Protein AF-A0A8X6WMR0-F1 (afdb_monomer_lite)

InterPro domains:
  IPR008197 WAP-type 'four-disulfide core' domain [PF00095] (58-98)
  IPR036645 Elafin-like superfamily [G3DSA:4.10.75.10] (54-100)
  IPR036645 Elafin-like superfamily [SSF57256] (46-99)

Radius of gyration: 22.74 Å; chains: 1; bounding box: 49×35×55 Å

Foldseek 3Di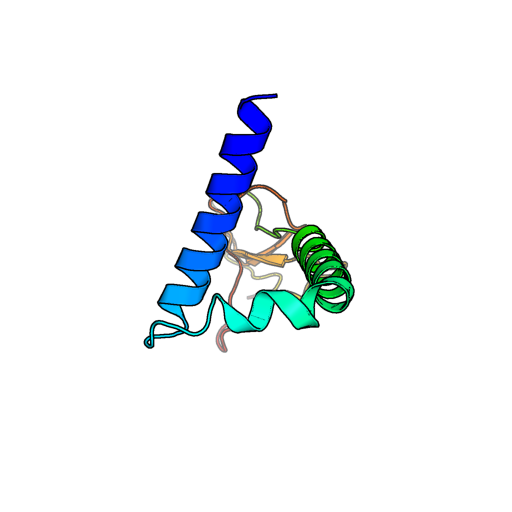:
DVVVVVVVVVVVVVVVVVVCVVDDDDDPPPVCVPVCPVVVVVVVVVVVVVVVPDQDFEDDAEDPDDDPAAAAQDQAQVSPPDSWFFWDYNRHTDTDGGDRDYYPIDTHDHDPPDDGGD

Organism: NCBI:txid2747483

pLDDT: mean 70.64, std 22.27, range [25.11, 95.38]

Structure (mmCIF, N/CA/C/O backbone):
data_AF-A0A8X6WMR0-F1
#
_entry.id   AF-A0A8X6WMR0-F1
#
loop_
_atom_site.group_PDB
_atom_site.id
_atom_site.type_symbol
_atom_site.label_atom_id
_atom_site.label_alt_id
_atom_site.label_comp_id
_atom_site.label_asym_id
_atom_site.label_entity_id
_atom_site.label_seq_id
_atom_site.pdbx_PDB_ins_code
_atom_site.Cartn_x
_atom_site.Cartn_y
_atom_site.Cartn_z
_atom_site.occupancy
_atom_site.B_iso_or_equiv
_atom_site.auth_seq_id
_atom_site.auth_comp_id
_atom_site.auth_asym_id
_atom_site.auth_atom_id
_atom_site.pdbx_PDB_model_num
ATOM 1 N N . MET A 1 1 ? -10.385 23.757 34.538 1.00 39.66 1 MET A N 1
ATOM 2 C CA . MET A 1 1 ? -11.714 23.114 34.710 1.00 39.66 1 MET A CA 1
ATOM 3 C C . MET A 1 1 ? -12.773 23.488 33.663 1.00 39.66 1 MET A C 1
ATOM 5 O O . MET A 1 1 ? -13.715 22.723 33.517 1.00 39.66 1 MET A O 1
ATOM 9 N N . ARG A 1 2 ? -12.656 24.593 32.904 1.00 26.80 2 ARG A N 1
ATOM 10 C CA . ARG A 1 2 ? -13.651 24.958 31.867 1.00 26.80 2 ARG A CA 1
ATOM 11 C C . ARG A 1 2 ? -13.456 24.236 30.522 1.00 26.80 2 ARG A C 1
ATOM 13 O O . ARG A 1 2 ? -14.434 23.897 29.871 1.00 26.80 2 ARG A O 1
ATOM 20 N N . THR A 1 3 ? -12.220 23.900 30.158 1.00 25.11 3 THR A N 1
ATOM 21 C CA . THR A 1 3 ? -11.873 23.204 28.902 1.00 25.11 3 THR A CA 1
ATOM 22 C C . THR A 1 3 ? -12.411 21.768 28.846 1.00 25.11 3 THR A C 1
ATOM 24 O O . THR A 1 3 ? -12.902 21.334 27.811 1.00 25.11 3 THR A O 1
ATOM 27 N N . PHE A 1 4 ? -12.433 21.061 29.984 1.00 28.84 4 PHE A N 1
ATOM 28 C CA . PHE A 1 4 ? -12.997 19.707 30.097 1.00 28.84 4 PHE A CA 1
ATOM 29 C C . PHE A 1 4 ? -14.516 19.659 29.868 1.00 28.84 4 PHE A C 1
ATOM 31 O O . PHE A 1 4 ? 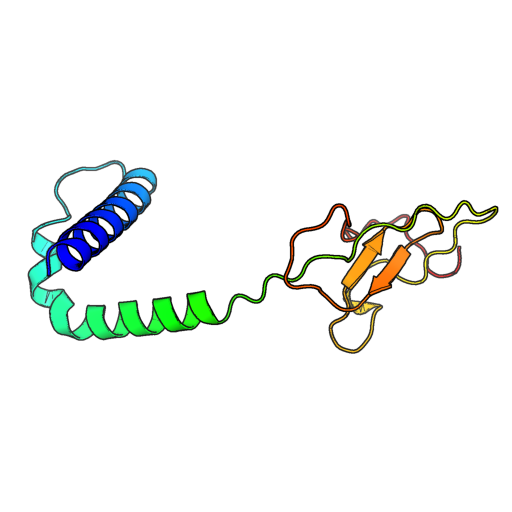-15.015 18.681 29.320 1.00 28.84 4 PHE A O 1
ATOM 38 N N . MET A 1 5 ? -15.257 20.710 30.246 1.00 29.31 5 MET A N 1
ATOM 39 C CA . MET A 1 5 ? -16.696 20.784 29.958 1.00 29.31 5 MET A CA 1
ATOM 40 C C . MET A 1 5 ? -16.977 21.013 28.471 1.00 29.31 5 MET A C 1
ATOM 42 O O . MET A 1 5 ? -17.969 20.495 27.971 1.00 29.31 5 MET A O 1
ATOM 46 N N . ILE A 1 6 ? -16.111 21.746 27.761 1.00 31.39 6 ILE A N 1
ATOM 47 C CA . ILE A 1 6 ? -16.259 21.985 26.318 1.00 31.39 6 ILE A CA 1
ATOM 48 C C . ILE A 1 6 ? -15.952 20.699 25.545 1.00 31.39 6 ILE A C 1
ATOM 50 O O . ILE A 1 6 ? -16.756 20.299 24.717 1.00 31.39 6 ILE A O 1
ATOM 54 N N . ILE A 1 7 ? -14.865 19.994 25.882 1.00 32.34 7 ILE A N 1
ATOM 55 C CA . ILE A 1 7 ? -14.479 18.740 25.211 1.00 32.34 7 ILE A CA 1
ATOM 56 C C . ILE A 1 7 ? -15.547 17.655 25.414 1.00 32.34 7 ILE A C 1
ATOM 58 O O . ILE A 1 7 ? -15.942 17.014 24.447 1.00 32.34 7 ILE A O 1
ATOM 62 N N . LYS A 1 8 ? -16.088 17.521 26.636 1.00 32.66 8 LYS A N 1
ATOM 63 C CA . LYS A 1 8 ? -17.185 16.588 26.943 1.00 32.66 8 LYS A CA 1
ATOM 64 C C . LYS A 1 8 ? -18.459 16.922 26.152 1.00 32.66 8 LYS A C 1
ATOM 66 O O . LYS A 1 8 ? -19.072 16.038 25.567 1.00 32.66 8 LYS A O 1
ATOM 71 N N . LYS A 1 9 ? -18.795 18.214 26.045 1.00 38.59 9 LYS A N 1
ATOM 72 C CA . LYS A 1 9 ? -19.948 18.706 25.273 1.00 38.59 9 LYS A CA 1
ATOM 73 C C . LYS A 1 9 ? -19.773 18.513 23.761 1.00 38.59 9 LYS A C 1
ATOM 75 O O . LYS A 1 9 ? -20.755 18.247 23.077 1.00 38.59 9 LYS A O 1
ATOM 80 N N . THR A 1 10 ? -18.545 18.597 23.250 1.00 35.50 10 THR A N 1
ATOM 81 C CA . THR A 1 10 ? -18.220 18.371 21.834 1.00 35.50 10 THR A CA 1
ATOM 82 C C . THR A 1 10 ? -18.234 16.883 21.473 1.00 35.50 10 THR A C 1
ATOM 84 O O . THR A 1 10 ? -18.768 16.531 20.426 1.00 35.50 10 THR A O 1
ATOM 87 N N . THR A 1 11 ? -17.745 15.988 22.341 1.00 47.59 11 THR A N 1
ATOM 88 C CA . THR A 1 11 ? -17.827 14.532 22.110 1.00 47.59 11 THR A CA 1
ATOM 89 C C . THR A 1 11 ? -19.252 13.999 22.230 1.00 47.59 11 THR A C 1
ATOM 91 O O . THR A 1 11 ? -19.661 13.184 21.406 1.00 47.59 11 THR A O 1
ATOM 94 N N . ASP A 1 12 ? -20.040 14.507 23.183 1.00 50.78 12 ASP A N 1
ATOM 95 C CA . ASP A 1 12 ? -21.459 14.155 23.313 1.00 50.78 12 ASP A CA 1
ATOM 96 C C . ASP A 1 12 ? -22.269 14.630 22.086 1.00 50.78 12 ASP A C 1
ATOM 98 O O . ASP A 1 12 ? -23.163 13.923 21.617 1.00 50.78 12 ASP A O 1
ATOM 102 N N . LEU A 1 13 ? -21.915 15.787 21.506 1.00 45.78 13 LEU A N 1
ATOM 103 C CA . LEU A 1 13 ? -22.528 16.317 20.285 1.00 45.78 13 LEU A CA 1
ATOM 104 C C . LEU A 1 13 ? -22.134 15.514 19.032 1.00 45.78 13 LEU A C 1
ATOM 106 O O . LEU A 1 13 ? -23.003 15.212 18.223 1.00 45.78 13 LEU A O 1
ATOM 110 N N . ILE A 1 14 ? -20.863 15.120 18.883 1.00 54.41 14 ILE A N 1
ATOM 111 C CA . ILE A 1 14 ? -20.375 14.328 17.736 1.00 54.41 14 ILE A CA 1
ATOM 112 C C . ILE A 1 14 ? -20.998 12.929 17.722 1.00 54.41 14 ILE A C 1
ATOM 114 O O . ILE A 1 14 ? -21.458 12.477 16.676 1.00 54.41 14 ILE A O 1
ATOM 118 N N . VAL A 1 15 ? -21.083 12.263 18.879 1.00 53.78 15 VAL A N 1
ATOM 119 C CA . VAL A 1 15 ? -21.737 10.950 19.000 1.00 53.78 15 VAL A CA 1
ATOM 120 C C . VAL A 1 15 ? -23.234 11.065 18.711 1.00 53.78 15 VAL A C 1
ATOM 122 O O . VAL A 1 15 ? -23.780 10.233 17.991 1.00 53.78 15 VAL A O 1
ATOM 125 N N . CYS A 1 16 ? -23.898 12.126 19.182 1.00 51.50 16 CYS A N 1
ATOM 126 C CA . CYS A 1 16 ? -25.300 12.372 18.847 1.00 51.50 16 CYS A CA 1
ATOM 127 C C . CYS A 1 16 ? -25.504 12.672 17.355 1.00 51.50 16 CYS A C 1
ATOM 129 O O . CYS A 1 16 ? -26.457 12.155 16.782 1.00 51.50 16 CYS A O 1
ATOM 131 N N . ILE A 1 17 ? -24.633 13.454 16.707 1.00 52.41 17 ILE A N 1
ATOM 132 C CA . ILE A 1 17 ? -24.710 13.747 15.264 1.00 52.41 17 ILE A CA 1
ATOM 133 C C . ILE A 1 17 ? -24.498 12.463 14.454 1.00 52.41 17 ILE A C 1
ATOM 135 O O . ILE A 1 17 ? -25.334 12.141 13.614 1.00 52.41 17 ILE A O 1
ATOM 139 N N . LEU A 1 18 ? -23.452 11.685 14.754 1.00 50.91 18 LEU A N 1
ATOM 140 C CA . LEU A 1 18 ? -23.179 10.402 14.094 1.00 50.91 18 LEU A CA 1
ATOM 141 C C . LEU A 1 18 ? -24.346 9.417 14.260 1.00 50.91 18 LEU A C 1
ATOM 143 O O . LEU A 1 18 ? -24.736 8.761 13.299 1.00 50.91 18 LEU A O 1
ATOM 147 N N . LEU A 1 19 ? -24.972 9.368 15.440 1.00 46.72 19 LEU A N 1
ATOM 148 C CA . LEU A 1 19 ? -26.156 8.536 15.685 1.00 46.72 19 LEU A CA 1
ATOM 149 C C . LEU A 1 19 ? -27.438 9.094 15.039 1.00 46.72 19 LEU A C 1
ATOM 151 O O . LEU A 1 19 ? -28.306 8.315 14.654 1.00 46.72 19 LEU A O 1
ATOM 155 N N . SER A 1 20 ? -27.551 10.411 14.852 1.00 41.91 20 SER A N 1
ATOM 156 C CA . SER A 1 20 ? -28.682 11.056 14.161 1.00 41.91 20 SER A CA 1
ATOM 157 C C . SER A 1 20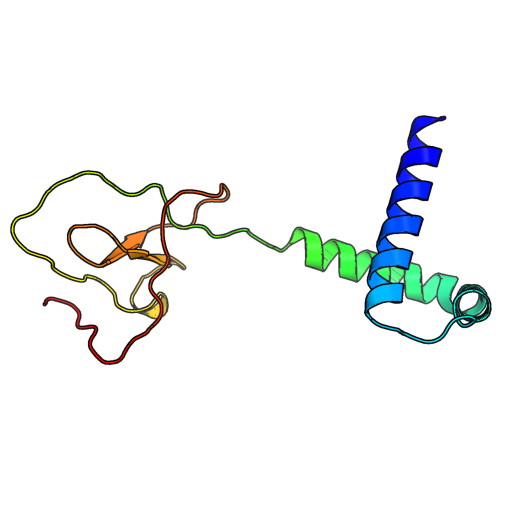 ? -28.653 10.825 12.647 1.00 41.91 20 SER A C 1
ATOM 159 O O . SER A 1 20 ? -29.710 10.719 12.028 1.00 41.91 20 SER A O 1
ATOM 161 N N . PHE A 1 21 ? -27.462 10.718 12.044 1.00 43.84 21 PHE A N 1
ATOM 162 C CA . PHE A 1 21 ? -27.304 10.351 10.630 1.00 43.84 21 PHE A CA 1
ATOM 163 C C . PHE A 1 21 ? -27.686 8.888 10.360 1.00 43.84 21 PHE A C 1
ATOM 165 O O . PHE A 1 21 ? -28.170 8.576 9.275 1.00 43.84 21 PHE A O 1
ATOM 172 N N . ILE A 1 22 ? -27.511 8.006 11.349 1.00 45.16 22 ILE A N 1
ATOM 173 C CA . ILE A 1 22 ? -27.821 6.573 11.235 1.00 45.16 22 ILE A CA 1
ATOM 174 C C . ILE A 1 22 ? -29.293 6.283 11.588 1.00 45.16 22 ILE A C 1
ATOM 176 O O . ILE A 1 22 ? -29.888 5.362 11.032 1.00 45.16 22 ILE A O 1
ATOM 180 N N . ALA A 1 23 ? -29.919 7.073 12.469 1.00 39.12 23 ALA A N 1
ATOM 181 C CA . ALA A 1 23 ? -31.275 6.827 12.953 1.00 39.12 23 ALA A CA 1
ATOM 182 C C . ALA A 1 23 ? -32.201 8.029 12.722 1.00 39.12 23 ALA A C 1
ATOM 184 O O . ALA A 1 23 ? -32.319 8.944 13.537 1.00 39.12 23 ALA A O 1
ATOM 185 N N . LYS A 1 24 ? -32.959 7.985 11.627 1.00 44.34 24 LYS A N 1
ATOM 186 C CA . LYS A 1 24 ? -34.146 8.822 11.458 1.00 44.34 24 LYS A CA 1
ATOM 187 C C . LYS A 1 24 ? -35.264 8.253 12.333 1.00 44.34 24 LYS A C 1
ATOM 189 O O . LYS A 1 24 ? -36.007 7.420 11.848 1.00 44.34 24 LYS A O 1
ATOM 194 N N . VAL A 1 25 ? -35.323 8.645 13.611 1.00 41.56 25 VAL A N 1
ATOM 195 C CA . VAL A 1 25 ? -36.504 8.654 14.512 1.00 41.56 25 VAL A CA 1
ATOM 196 C C . VAL A 1 25 ? -36.044 9.196 15.874 1.00 41.56 25 VAL A C 1
ATOM 198 O O . VAL A 1 25 ? -35.255 8.578 16.588 1.00 41.56 25 VAL A O 1
ATOM 201 N N . GLY A 1 26 ? -36.515 10.397 16.215 1.00 45.84 26 GLY A N 1
ATOM 202 C CA . GLY A 1 26 ? -36.271 11.037 17.506 1.00 45.84 26 GLY A CA 1
ATOM 203 C C . GLY A 1 26 ? -36.961 10.308 18.665 1.00 45.84 26 GLY A C 1
ATOM 204 O O . GLY A 1 26 ? -37.987 9.659 18.476 1.00 45.84 26 GLY A O 1
ATOM 205 N N . ASN A 1 27 ? -36.400 10.494 19.868 1.00 44.62 27 ASN A N 1
ATOM 206 C CA . ASN A 1 27 ? -36.912 10.111 21.202 1.00 44.62 27 ASN A CA 1
ATOM 207 C C . ASN A 1 27 ? -36.434 8.780 21.820 1.00 44.62 27 ASN A C 1
ATOM 209 O O . ASN A 1 27 ? -37.073 8.265 22.735 1.00 44.62 27 ASN A O 1
ATOM 213 N N . VAL A 1 28 ? -35.277 8.244 21.409 1.00 45.59 28 VAL A N 1
ATOM 214 C CA . VAL A 1 28 ? -34.700 7.012 22.005 1.00 45.59 28 VAL A CA 1
ATOM 215 C C . VAL A 1 28 ? -33.524 7.284 22.967 1.00 45.59 28 VAL A C 1
ATOM 217 O O . VAL A 1 28 ? -33.151 6.423 23.761 1.00 45.59 28 VAL A O 1
ATOM 220 N N . CYS A 1 29 ? -32.973 8.503 22.981 1.00 44.62 29 CYS A N 1
ATOM 221 C CA . CYS A 1 29 ? -31.736 8.821 23.709 1.00 44.62 29 CYS A CA 1
ATOM 222 C C . CYS A 1 29 ? -31.877 8.764 25.250 1.00 44.62 29 CYS A C 1
ATOM 224 O O . CYS A 1 29 ? -30.944 8.375 25.946 1.00 44.62 29 CYS A O 1
ATOM 226 N N . GLU A 1 30 ? -33.054 9.070 25.811 1.00 45.47 30 GLU A N 1
ATOM 227 C CA . GLU A 1 30 ? -33.199 9.279 27.264 1.00 45.47 30 GLU A CA 1
ATOM 228 C C . GLU A 1 30 ? -33.375 7.982 28.084 1.00 45.47 30 GLU A C 1
ATOM 230 O O . GLU A 1 30 ? -32.893 7.877 29.213 1.00 45.47 30 GLU A O 1
ATOM 235 N N . ARG A 1 31 ? -34.021 6.947 27.521 1.00 42.75 31 ARG A N 1
ATOM 236 C CA . ARG A 1 31 ? -34.289 5.677 28.237 1.00 42.75 31 ARG A CA 1
ATOM 237 C C . ARG A 1 31 ? -33.110 4.704 28.241 1.00 42.75 31 ARG A C 1
ATOM 239 O O . ARG A 1 31 ? -32.975 3.929 29.186 1.00 42.75 31 ARG A O 1
ATOM 246 N N . PHE A 1 32 ? -32.231 4.763 27.242 1.00 46.59 32 PHE A N 1
ATOM 247 C CA . PHE A 1 32 ? -31.060 3.882 27.171 1.00 46.59 32 PHE A CA 1
ATOM 248 C C . PHE A 1 32 ? -29.991 4.221 28.229 1.00 46.59 32 PHE A C 1
ATOM 250 O O . PHE A 1 32 ? -29.238 3.344 28.638 1.00 46.59 32 PHE A O 1
ATOM 257 N N . LEU A 1 33 ? -29.989 5.441 28.777 1.00 44.97 33 LEU A N 1
ATOM 258 C CA . LEU A 1 33 ? -28.969 5.955 29.703 1.00 44.97 33 LEU A CA 1
ATOM 259 C C . LEU A 1 33 ? -28.984 5.367 31.137 1.00 44.97 33 LEU A C 1
ATOM 261 O O . LEU A 1 33 ? -28.055 5.609 31.911 1.00 44.97 33 LEU A O 1
ATOM 265 N N . LYS A 1 34 ? -30.008 4.601 31.546 1.00 40.91 34 LYS A N 1
ATOM 266 C CA . LYS A 1 34 ? -30.105 4.086 32.935 1.00 40.91 34 LYS A CA 1
ATOM 267 C C . LYS A 1 34 ? -29.578 2.658 33.129 1.00 40.91 34 LYS A C 1
ATOM 269 O O . LYS A 1 34 ? -28.857 2.421 34.093 1.00 40.91 34 LYS A O 1
ATOM 274 N N . THR A 1 35 ? -29.845 1.731 32.211 1.00 40.53 35 THR A N 1
ATOM 275 C CA . THR A 1 35 ? -29.394 0.319 32.304 1.00 40.53 35 THR A CA 1
ATOM 276 C C . THR A 1 35 ? -27.998 0.105 31.697 1.00 40.53 35 THR A C 1
ATOM 278 O O . THR A 1 35 ? -27.335 -0.900 31.945 1.00 40.53 35 THR A O 1
ATOM 281 N N . TYR A 1 36 ? -27.521 1.075 30.912 1.00 51.53 36 TYR A N 1
ATOM 282 C CA . TYR A 1 36 ? -26.284 0.989 30.138 1.00 51.53 36 TYR A CA 1
ATOM 283 C C . TYR A 1 36 ? -25.005 1.334 30.930 1.00 51.53 36 TYR A C 1
ATOM 285 O O . TYR A 1 36 ? -23.917 1.067 30.451 1.00 51.53 36 TYR A O 1
ATOM 293 N N . LYS A 1 37 ? -25.087 1.873 32.155 1.00 50.97 37 LYS A N 1
ATOM 294 C CA . LYS A 1 37 ? -23.955 2.537 32.844 1.00 50.97 37 LYS A CA 1
ATOM 295 C C . LYS A 1 37 ? -22.712 1.654 33.076 1.00 50.97 37 LYS A C 1
ATOM 297 O O . LYS A 1 37 ? -21.600 2.146 32.930 1.00 50.97 37 LYS A O 1
ATOM 302 N N . MET A 1 38 ? -22.888 0.361 33.380 1.00 53.03 38 MET A N 1
ATOM 303 C CA . MET A 1 38 ? -21.774 -0.596 33.565 1.00 53.03 38 MET A CA 1
ATOM 304 C C . MET A 1 38 ? -21.345 -1.281 32.257 1.00 53.03 38 MET A C 1
ATOM 306 O O . MET A 1 38 ? -20.173 -1.590 32.074 1.00 53.03 38 MET A O 1
ATOM 310 N N . LYS A 1 39 ? -22.277 -1.486 31.317 1.00 51.75 39 LYS A N 1
ATOM 311 C CA . LYS A 1 39 ? -21.994 -2.121 30.017 1.00 51.75 39 LYS A CA 1
ATOM 312 C C . LYS A 1 39 ? -21.417 -1.137 29.003 1.00 51.75 39 LYS A C 1
ATOM 314 O O . LYS A 1 39 ? -20.656 -1.533 28.134 1.00 51.75 39 LYS A O 1
ATOM 319 N N . VAL A 1 40 ? -21.730 0.145 29.133 1.00 62.12 40 VAL A N 1
ATOM 320 C CA . VAL A 1 40 ? -21.304 1.184 28.196 1.00 62.12 40 VAL A CA 1
ATOM 321 C C . VAL A 1 40 ? -19.964 1.773 28.544 1.00 62.12 40 VAL A C 1
ATOM 323 O O . VAL A 1 40 ? -19.229 2.088 27.624 1.00 62.12 40 VAL A O 1
ATOM 326 N N . ALA A 1 41 ? -19.560 1.782 29.813 1.00 61.75 41 ALA A N 1
ATOM 327 C CA . ALA A 1 41 ? -18.152 1.997 30.133 1.00 61.75 41 ALA A CA 1
ATOM 328 C C . ALA A 1 41 ? -17.264 0.929 29.461 1.00 61.75 41 ALA A C 1
ATOM 330 O O . ALA A 1 41 ? -16.265 1.271 28.838 1.00 61.75 41 ALA A O 1
ATOM 331 N N . PHE A 1 42 ? -17.676 -0.344 29.509 1.00 65.69 42 PHE A N 1
ATOM 332 C CA . PHE A 1 42 ? -16.962 -1.445 28.857 1.00 65.69 42 PHE A CA 1
ATOM 333 C C . PHE A 1 42 ? -16.996 -1.343 27.325 1.00 65.69 42 PHE A C 1
ATOM 335 O O . PHE A 1 42 ? -15.957 -1.447 26.688 1.00 65.69 42 PHE A O 1
ATOM 342 N N . VAL A 1 43 ? -18.159 -1.065 26.726 1.00 67.12 43 VAL A N 1
ATOM 343 C CA . VAL A 1 43 ? -18.281 -0.884 25.267 1.00 67.12 43 VAL A CA 1
ATOM 344 C C . VAL A 1 43 ? -17.510 0.347 24.779 1.00 67.12 43 VAL A C 1
ATOM 346 O O . VAL A 1 43 ? -16.842 0.255 23.760 1.00 67.12 43 VAL A O 1
ATOM 349 N N . ILE A 1 44 ? -17.528 1.474 25.500 1.00 70.00 44 ILE A N 1
ATOM 350 C CA . ILE A 1 44 ? -16.713 2.655 25.164 1.00 70.00 44 ILE A CA 1
ATOM 351 C C . ILE A 1 44 ? -15.229 2.311 25.259 1.00 70.00 44 ILE A C 1
ATOM 353 O O . ILE A 1 44 ? -14.479 2.663 24.359 1.00 70.00 44 ILE A O 1
ATOM 357 N N . LEU A 1 45 ? -14.803 1.595 26.303 1.00 68.38 45 LEU A N 1
ATOM 358 C CA . LEU A 1 45 ? -13.411 1.179 26.455 1.00 68.38 45 LEU A CA 1
ATOM 359 C C . LEU A 1 45 ? -12.974 0.253 25.311 1.00 68.38 45 LEU A C 1
ATOM 361 O O . LEU A 1 45 ? -11.922 0.482 24.727 1.00 68.38 45 LEU A O 1
ATOM 365 N N . LEU A 1 46 ? -13.805 -0.719 24.921 1.00 68.94 46 LEU A N 1
ATOM 366 C CA . LEU A 1 46 ? -13.546 -1.573 23.758 1.00 68.94 46 LEU A CA 1
ATOM 367 C C . LEU A 1 46 ? -13.495 -0.777 22.449 1.00 68.94 46 LEU A C 1
ATOM 369 O O . LEU A 1 46 ? -12.597 -0.990 21.643 1.00 68.94 46 LEU A O 1
ATOM 373 N N . MET A 1 47 ? -14.414 0.166 22.240 1.00 64.38 47 MET A N 1
ATOM 374 C CA . MET A 1 47 ? -14.430 1.003 21.037 1.00 64.38 47 MET A CA 1
ATOM 375 C C . MET A 1 47 ? -13.213 1.929 20.974 1.00 64.38 47 MET A C 1
ATOM 377 O O . MET A 1 47 ? -12.620 2.066 19.912 1.00 64.38 47 MET A O 1
ATOM 381 N N . VAL A 1 48 ? -12.796 2.526 22.095 1.00 69.88 48 VAL A N 1
ATOM 382 C CA . VAL A 1 48 ? -11.572 3.340 22.169 1.00 69.88 48 VAL A CA 1
ATOM 383 C C . VAL A 1 48 ? -10.349 2.488 21.842 1.00 69.88 48 VAL A C 1
ATOM 385 O O . VAL A 1 48 ? -9.533 2.922 21.038 1.00 69.88 48 VAL A O 1
ATOM 388 N N . VAL A 1 49 ? -10.260 1.264 22.374 1.00 66.56 49 VAL A N 1
ATOM 389 C CA . VAL A 1 49 ? -9.188 0.314 22.030 1.00 66.56 49 VAL A CA 1
ATOM 390 C C . VAL A 1 49 ? -9.179 0.018 20.527 1.00 66.56 49 VAL A C 1
ATOM 392 O O . VAL A 1 49 ? -8.128 0.103 19.900 1.00 66.56 49 VAL A O 1
ATOM 395 N N . VAL A 1 50 ? -10.339 -0.249 19.920 1.00 63.50 50 VAL A N 1
ATOM 396 C CA . VAL A 1 50 ? -10.448 -0.497 18.471 1.00 63.50 50 VAL A CA 1
ATOM 397 C C . VAL A 1 50 ? -10.024 0.728 17.653 1.00 63.50 50 VAL A C 1
ATOM 399 O O . VAL A 1 50 ? -9.283 0.580 16.688 1.00 63.50 50 VAL A O 1
ATOM 402 N N . ILE A 1 51 ? -10.428 1.938 18.054 1.00 59.94 51 ILE A N 1
ATOM 403 C CA . ILE A 1 51 ? -10.060 3.188 17.368 1.00 59.94 51 ILE A CA 1
ATOM 404 C C . ILE A 1 51 ? -8.552 3.458 17.481 1.00 59.94 51 ILE A C 1
ATOM 406 O O . ILE A 1 51 ? -7.941 3.886 16.508 1.00 59.94 51 ILE A O 1
ATOM 410 N N . THR A 1 52 ? -7.928 3.173 18.629 1.00 57.00 52 THR A N 1
ATOM 411 C CA . THR A 1 52 ? -6.476 3.361 18.813 1.00 57.00 52 THR A CA 1
ATOM 412 C C . THR A 1 52 ? -5.612 2.374 18.025 1.00 57.00 52 THR A C 1
ATOM 414 O O . THR A 1 52 ? -4.421 2.616 17.872 1.00 57.00 52 THR A O 1
ATOM 417 N N . VAL A 1 53 ? -6.184 1.272 17.528 1.00 55.97 53 VAL A N 1
ATOM 418 C CA . VAL A 1 53 ? -5.464 0.233 16.763 1.00 55.97 53 VAL A CA 1
ATOM 419 C C . VAL A 1 53 ? -5.513 0.491 15.248 1.00 55.97 53 VAL A C 1
ATOM 421 O O . VAL A 1 53 ? -4.887 -0.231 14.476 1.00 55.97 53 VAL A O 1
ATOM 424 N N . VAL A 1 54 ? -6.209 1.536 14.791 1.00 55.06 54 VAL A N 1
ATOM 425 C CA . VAL A 1 54 ? -6.242 1.896 13.368 1.00 55.06 54 VAL A CA 1
ATOM 426 C C . VAL A 1 54 ? -4.898 2.519 12.969 1.00 55.06 54 VAL A C 1
ATOM 428 O O . VAL A 1 54 ? -4.698 3.720 13.118 1.00 55.06 54 VAL A O 1
ATOM 431 N N . GLN A 1 55 ? -3.969 1.698 12.472 1.00 56.16 55 GLN A N 1
ATOM 432 C CA . GLN A 1 55 ? -2.784 2.174 11.753 1.00 56.16 55 GLN A CA 1
ATOM 433 C C . GLN A 1 55 ? -3.226 2.739 10.403 1.00 56.16 55 GLN A C 1
ATOM 435 O O . GLN A 1 55 ? -3.938 2.076 9.641 1.00 56.16 55 GLN A O 1
ATOM 440 N N . ALA A 1 56 ? -2.851 3.985 10.130 1.00 62.12 56 ALA A N 1
ATOM 441 C CA . ALA A 1 56 ? -3.100 4.610 8.846 1.00 62.12 56 ALA A CA 1
ATOM 442 C C . ALA A 1 56 ? -1.950 4.221 7.910 1.00 62.12 56 ALA A C 1
ATOM 444 O O . ALA A 1 56 ? -0.823 4.638 8.118 1.00 62.12 56 ALA A O 1
ATOM 445 N N . ASN A 1 57 ? -2.227 3.381 6.913 1.00 81.44 57 ASN A N 1
ATOM 446 C CA . ASN A 1 57 ? -1.199 2.812 6.043 1.00 81.44 57 ASN A CA 1
ATOM 447 C C . ASN A 1 57 ? -1.276 3.453 4.655 1.00 81.44 57 ASN A C 1
ATOM 449 O O . ASN A 1 57 ? -2.045 3.000 3.800 1.00 81.44 57 ASN A O 1
ATOM 453 N N . TYR A 1 58 ? -0.498 4.510 4.430 1.00 89.75 58 TYR A N 1
ATOM 454 C CA . TYR A 1 58 ? -0.417 5.193 3.139 1.00 89.75 58 TYR A CA 1
ATOM 455 C C . TYR A 1 58 ? 0.804 4.735 2.334 1.00 89.75 58 TYR A C 1
ATOM 457 O O . TYR A 1 58 ? 1.805 4.284 2.886 1.00 89.75 58 TYR A O 1
ATOM 465 N N . CYS A 1 59 ? 0.728 4.864 1.007 1.00 93.19 59 CYS A N 1
ATOM 466 C CA . CYS A 1 59 ? 1.909 4.755 0.151 1.00 93.19 59 CYS A CA 1
ATOM 467 C C . CYS A 1 59 ? 2.816 5.979 0.353 1.00 93.19 59 CYS A C 1
ATOM 469 O O . CYS A 1 59 ? 2.299 7.066 0.623 1.00 93.19 59 CYS A O 1
ATOM 471 N N . PRO A 1 60 ? 4.139 5.855 0.170 1.00 92.88 60 PRO A N 1
ATOM 472 C CA . PRO A 1 60 ? 5.041 6.998 0.221 1.00 92.88 60 PRO A CA 1
ATOM 473 C C . PRO A 1 60 ? 4.816 7.960 -0.954 1.00 92.88 60 PRO A C 1
ATOM 475 O O . PRO A 1 60 ? 4.135 7.647 -1.937 1.00 92.88 60 PRO A O 1
ATOM 478 N N . GLN A 1 61 ? 5.419 9.146 -0.852 1.00 91.75 61 GLN A N 1
ATOM 479 C CA . GLN A 1 61 ? 5.380 10.155 -1.906 1.00 91.75 61 GLN A CA 1
ATOM 480 C C . GLN A 1 61 ? 5.932 9.599 -3.226 1.00 91.75 61 GLN A C 1
ATOM 482 O O . GLN A 1 61 ? 6.981 8.956 -3.255 1.00 91.75 61 GLN A O 1
ATOM 487 N N . LYS A 1 62 ? 5.241 9.886 -4.335 1.00 87.00 62 LYS A N 1
ATOM 488 C CA . LYS A 1 62 ? 5.664 9.421 -5.663 1.00 87.00 62 LYS A CA 1
ATOM 489 C C . LYS A 1 62 ? 7.008 10.022 -6.066 1.00 87.00 62 LYS A C 1
ATOM 491 O O . LYS A 1 62 ? 7.216 11.233 -5.974 1.00 87.00 62 LYS A O 1
ATOM 496 N N . SER A 1 63 ? 7.877 9.170 -6.598 1.00 82.56 63 SER A N 1
ATOM 497 C CA . SER A 1 63 ? 9.105 9.582 -7.267 1.00 82.56 63 SER A CA 1
ATOM 498 C C . SER A 1 63 ? 8.801 10.257 -8.611 1.00 82.56 63 SER A C 1
ATOM 500 O O . SER A 1 63 ? 7.943 9.799 -9.364 1.00 82.56 63 SER A O 1
ATOM 502 N N . ASN A 1 64 ? 9.537 11.326 -8.936 1.00 82.88 64 ASN A N 1
ATOM 503 C CA . ASN A 1 64 ? 9.469 12.023 -10.231 1.00 82.88 64 ASN A CA 1
ATOM 504 C C . ASN A 1 64 ? 10.511 11.501 -11.239 1.00 82.88 64 ASN A C 1
ATOM 506 O O . ASN A 1 64 ? 10.911 12.214 -12.159 1.00 82.88 64 ASN A O 1
ATOM 510 N N . VAL A 1 65 ? 11.005 10.276 -11.049 1.00 84.69 65 VAL A N 1
ATOM 511 C CA . VAL A 1 65 ? 11.993 9.676 -11.949 1.00 84.69 65 VAL A CA 1
ATOM 512 C C . VAL A 1 65 ? 11.309 9.242 -13.243 1.00 84.69 65 VAL A C 1
ATOM 514 O O . VAL A 1 65 ? 10.385 8.431 -13.237 1.00 84.69 65 VAL A O 1
ATOM 517 N N . ALA A 1 66 ? 11.788 9.784 -14.361 1.00 84.00 66 ALA A N 1
ATOM 518 C CA . ALA A 1 66 ? 11.400 9.334 -15.689 1.00 84.00 66 ALA A CA 1
ATOM 519 C C . ALA A 1 66 ? 12.125 8.027 -16.038 1.00 84.00 66 ALA A C 1
ATOM 521 O O . ALA A 1 66 ? 13.306 7.852 -15.736 1.00 84.00 66 ALA A O 1
ATOM 522 N N . CYS A 1 67 ? 11.428 7.126 -16.718 1.00 84.56 67 CYS A N 1
ATOM 523 C CA . CYS A 1 67 ? 11.950 5.828 -17.123 1.00 84.56 67 CYS A CA 1
ATOM 524 C C . CYS A 1 67 ? 11.519 5.480 -18.538 1.00 84.56 67 CYS A C 1
ATOM 526 O O . CYS A 1 67 ? 10.482 5.920 -19.029 1.00 84.56 67 CYS A O 1
ATOM 528 N N . PHE A 1 68 ? 12.351 4.664 -19.180 1.00 84.94 68 PHE A N 1
ATOM 529 C CA . PHE A 1 68 ? 12.137 4.196 -20.545 1.00 84.94 68 PHE A CA 1
ATOM 530 C C . PHE A 1 68 ? 11.228 2.965 -20.615 1.00 84.94 68 PHE A C 1
ATOM 532 O O . PHE A 1 68 ? 10.607 2.730 -21.646 1.00 84.94 68 PHE A O 1
ATOM 539 N N . GLN A 1 69 ? 11.149 2.185 -19.534 1.00 86.88 69 GLN A N 1
ATOM 540 C CA . GLN A 1 69 ? 10.345 0.970 -19.458 1.00 86.88 69 GLN A CA 1
ATOM 541 C C . GLN A 1 69 ? 9.598 0.913 -18.125 1.00 86.88 69 GLN A C 1
ATOM 543 O O . GLN A 1 69 ? 10.147 1.259 -17.078 1.00 86.88 69 GLN A O 1
ATOM 548 N N . THR A 1 70 ? 8.357 0.443 -18.186 1.00 89.31 70 THR A N 1
ATOM 549 C CA . THR A 1 70 ? 7.497 0.197 -17.029 1.00 89.31 70 THR A CA 1
ATOM 550 C C . THR A 1 70 ? 7.547 -1.289 -16.692 1.00 89.31 70 THR A C 1
ATOM 552 O O . THR A 1 70 ? 7.198 -2.121 -17.528 1.00 89.31 70 THR A O 1
ATOM 555 N N . ILE A 1 71 ? 7.982 -1.631 -15.480 1.00 92.00 71 ILE A N 1
ATOM 556 C CA . ILE A 1 71 ? 8.048 -3.015 -14.998 1.00 92.00 71 ILE A CA 1
AT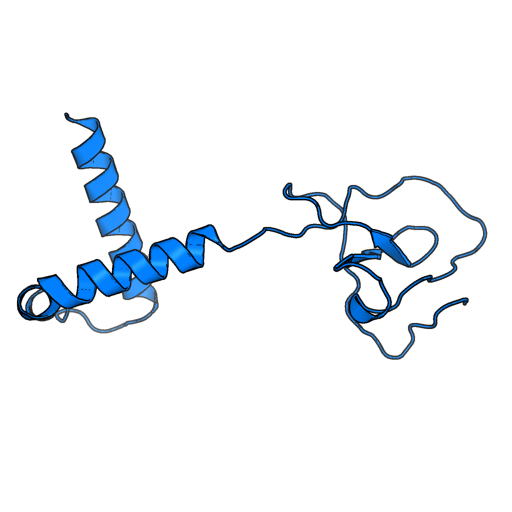OM 557 C C . ILE A 1 71 ? 7.352 -3.070 -13.645 1.00 92.00 71 ILE A C 1
ATOM 559 O O . ILE A 1 71 ? 7.826 -2.491 -12.668 1.00 92.00 71 ILE A O 1
ATOM 563 N N . ASN A 1 72 ? 6.236 -3.791 -13.569 1.00 94.31 72 ASN A N 1
ATOM 564 C CA . ASN A 1 72 ? 5.559 -3.996 -12.294 1.00 94.31 72 ASN A CA 1
ATOM 565 C C . ASN A 1 72 ? 6.295 -5.062 -11.486 1.00 94.31 72 ASN A C 1
ATOM 567 O O . ASN A 1 72 ? 6.541 -6.164 -11.975 1.00 94.31 72 ASN A O 1
ATOM 571 N N . LYS A 1 73 ? 6.610 -4.750 -10.233 1.00 94.56 73 LYS A N 1
ATOM 572 C CA . LYS A 1 73 ? 7.140 -5.708 -9.255 1.00 94.56 73 LYS A CA 1
ATOM 573 C C . LYS A 1 73 ? 6.030 -6.379 -8.447 1.00 94.56 73 LYS A C 1
ATOM 575 O O . LYS A 1 73 ? 6.252 -7.452 -7.903 1.00 94.56 73 LYS A O 1
ATOM 580 N N . CYS A 1 74 ? 4.854 -5.757 -8.391 1.00 95.31 74 CYS A N 1
ATOM 581 C CA . CYS A 1 74 ? 3.666 -6.248 -7.701 1.00 95.31 74 CYS A CA 1
ATOM 582 C C . CYS A 1 74 ? 2.390 -5.822 -8.446 1.00 95.31 74 CYS A C 1
ATOM 584 O O . CYS A 1 74 ? 2.390 -4.863 -9.224 1.00 95.31 74 CYS A O 1
ATOM 586 N N . CYS A 1 75 ? 1.293 -6.522 -8.196 1.00 95.38 75 CYS A N 1
ATOM 587 C CA . CYS A 1 75 ? -0.047 -6.200 -8.689 1.00 95.38 75 CYS A CA 1
ATOM 588 C C . CYS A 1 75 ? -1.065 -6.048 -7.557 1.00 95.38 75 CYS A C 1
ATOM 590 O O . CYS A 1 75 ? -2.117 -5.434 -7.738 1.00 95.38 75 CYS A O 1
ATOM 592 N N . GLN A 1 76 ? -0.738 -6.579 -6.387 1.00 94.62 76 GLN A N 1
ATOM 593 C CA . GLN A 1 76 ? -1.501 -6.458 -5.161 1.00 94.62 76 GLN A CA 1
ATOM 594 C C . GLN A 1 76 ? -0.564 -6.562 -3.958 1.00 94.62 76 GLN A C 1
ATOM 596 O O . GLN A 1 76 ? 0.542 -7.085 -4.056 1.00 94.62 76 GLN A O 1
ATOM 601 N N . ASP A 1 77 ? -1.014 -6.093 -2.801 1.00 92.88 77 ASP A N 1
ATOM 602 C CA . ASP A 1 77 ? -0.192 -6.087 -1.585 1.00 92.88 77 ASP A CA 1
ATOM 603 C C . ASP A 1 77 ? 0.292 -7.471 -1.155 1.00 92.88 77 ASP A C 1
ATOM 605 O O . ASP A 1 77 ? 1.371 -7.592 -0.592 1.00 92.88 77 ASP A O 1
ATOM 609 N N . SER A 1 78 ? -0.465 -8.535 -1.443 1.00 92.31 78 SER A N 1
ATOM 610 C CA . SER A 1 78 ? -0.027 -9.895 -1.102 1.00 92.31 78 SER A CA 1
ATOM 611 C C . SER A 1 78 ? 1.163 -10.384 -1.929 1.00 92.31 78 SER A C 1
ATOM 613 O O . SER A 1 78 ? 1.714 -11.434 -1.612 1.00 92.31 78 SER A O 1
ATOM 615 N N . ASP A 1 79 ? 1.520 -9.680 -3.006 1.00 94.44 79 ASP A N 1
ATOM 616 C CA 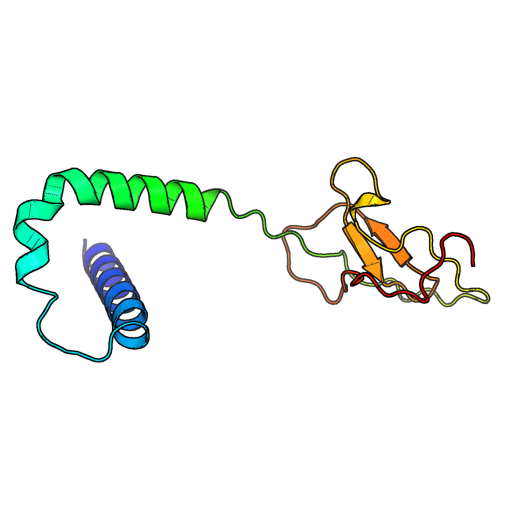. ASP A 1 79 ? 2.740 -9.961 -3.767 1.00 94.44 79 ASP A CA 1
ATOM 617 C C . ASP A 1 79 ? 3.980 -9.413 -3.043 1.00 94.44 79 ASP A C 1
ATOM 619 O O . ASP A 1 79 ? 5.106 -9.835 -3.316 1.00 94.44 79 ASP A O 1
ATOM 623 N N . CYS A 1 80 ? 3.773 -8.472 -2.120 1.00 93.50 80 CYS A N 1
ATOM 624 C CA . CYS A 1 80 ? 4.807 -7.865 -1.304 1.00 93.50 80 CYS A CA 1
ATOM 625 C C . CYS A 1 80 ? 5.022 -8.654 -0.005 1.00 93.50 80 CYS A C 1
ATOM 627 O O . CYS A 1 80 ? 4.170 -9.425 0.444 1.00 93.50 80 CYS A O 1
ATOM 629 N N . LYS A 1 81 ? 6.200 -8.493 0.600 1.00 93.12 81 LYS A N 1
ATOM 630 C CA . LYS A 1 81 ? 6.556 -9.175 1.851 1.00 93.12 81 LYS A CA 1
ATOM 631 C C . LYS A 1 81 ? 6.283 -8.261 3.039 1.00 93.12 81 LYS A C 1
ATOM 633 O O . LYS A 1 81 ? 6.040 -7.076 2.870 1.00 93.12 81 LYS A O 1
ATOM 638 N N . ASP A 1 82 ? 6.287 -8.826 4.243 1.00 87.62 82 ASP A N 1
ATOM 639 C CA . ASP A 1 82 ? 6.378 -8.059 5.494 1.00 87.62 82 ASP A CA 1
ATOM 640 C C . ASP A 1 82 ? 5.295 -6.975 5.701 1.00 87.62 82 ASP A C 1
ATOM 642 O O . ASP A 1 82 ? 5.510 -5.992 6.405 1.00 87.62 82 ASP A O 1
ATOM 646 N N . GLY A 1 83 ? 4.103 -7.167 5.121 1.00 82.94 83 GLY A N 1
ATOM 647 C CA . GLY A 1 83 ? 2.992 -6.214 5.240 1.00 82.94 83 GLY A CA 1
ATOM 648 C C . GLY A 1 83 ? 3.174 -4.928 4.427 1.00 82.94 83 GLY A C 1
ATOM 649 O O . GLY A 1 83 ? 2.481 -3.944 4.682 1.00 82.94 83 GLY A O 1
ATOM 650 N N . GLU A 1 84 ? 4.093 -4.929 3.464 1.00 94.06 84 GLU A N 1
ATOM 651 C CA . GLU A 1 84 ? 4.268 -3.843 2.506 1.00 94.06 84 GLU A CA 1
ATOM 652 C C . GLU A 1 84 ? 3.042 -3.668 1.600 1.00 94.06 84 GLU A C 1
ATOM 654 O O . GLU A 1 84 ? 2.263 -4.590 1.341 1.00 94.06 84 GLU A O 1
ATOM 659 N N . LEU A 1 85 ? 2.899 -2.452 1.083 1.00 94.06 85 LEU A N 1
ATOM 660 C CA . LEU A 1 85 ? 1.840 -2.066 0.166 1.00 94.06 85 LEU A CA 1
ATOM 661 C C . LEU A 1 85 ? 2.362 -2.067 -1.267 1.00 94.06 85 LEU A C 1
ATOM 663 O O . LEU A 1 85 ? 3.473 -1.605 -1.536 1.00 94.06 85 LEU A O 1
ATOM 667 N N . CYS A 1 86 ? 1.531 -2.506 -2.210 1.00 95.06 86 CYS A N 1
ATOM 668 C CA . CYS A 1 86 ? 1.839 -2.352 -3.621 1.00 95.06 86 CYS A CA 1
ATOM 669 C C . CYS A 1 86 ? 1.437 -0.944 -4.077 1.00 95.06 86 CYS A C 1
ATOM 671 O O . CYS A 1 86 ? 0.250 -0.609 -4.134 1.00 95.06 86 CYS A O 1
ATOM 673 N N . CYS A 1 87 ? 2.419 -0.104 -4.398 1.00 94.69 87 CYS A N 1
ATOM 674 C CA . CYS A 1 87 ? 2.211 1.303 -4.732 1.00 94.69 87 CYS A CA 1
ATOM 675 C C . CYS A 1 87 ? 2.503 1.583 -6.209 1.00 94.69 87 CYS A C 1
ATOM 677 O O . CYS A 1 87 ? 3.431 1.029 -6.800 1.00 94.69 87 CYS A O 1
ATOM 679 N N . PHE A 1 88 ? 1.706 2.469 -6.805 1.00 92.69 88 PHE A N 1
ATOM 680 C CA . PHE A 1 88 ? 1.871 2.912 -8.183 1.00 92.69 88 PHE A CA 1
ATOM 681 C C . PHE A 1 88 ? 2.997 3.944 -8.296 1.00 92.69 88 PHE A C 1
ATOM 683 O O . PHE A 1 88 ? 2.930 5.016 -7.684 1.00 92.69 88 PHE A O 1
ATOM 690 N N . GLU A 1 89 ? 3.971 3.662 -9.159 1.00 91.19 89 GLU A N 1
ATOM 691 C CA . GLU A 1 89 ? 5.016 4.599 -9.567 1.00 91.19 89 GLU A CA 1
ATOM 692 C C . GLU A 1 89 ? 5.058 4.762 -11.090 1.00 91.19 89 GLU A C 1
ATOM 694 O O . GLU A 1 89 ? 4.528 3.942 -11.839 1.00 91.19 89 GLU A O 1
ATOM 699 N N . LEU A 1 90 ? 5.733 5.817 -11.561 1.00 88.75 90 LEU A N 1
ATOM 700 C CA . LEU A 1 90 ? 5.893 6.106 -12.993 1.00 88.75 90 LEU A CA 1
ATOM 701 C C . LEU A 1 90 ? 6.534 4.942 -13.768 1.00 88.75 90 LEU A C 1
ATOM 703 O O . LEU A 1 90 ? 6.244 4.742 -14.945 1.00 88.75 90 LEU A O 1
ATOM 707 N N . CYS A 1 91 ? 7.374 4.156 -13.096 1.00 89.81 91 CYS A N 1
ATOM 708 C CA . CYS A 1 91 ? 8.156 3.072 -13.692 1.00 89.81 91 CYS A CA 1
ATOM 709 C C . CYS A 1 91 ? 7.576 1.684 -13.445 1.00 89.81 91 CYS A C 1
ATOM 711 O O . CYS A 1 91 ? 8.255 0.680 -13.657 1.00 89.81 91 CYS A O 1
ATOM 713 N N . GLY A 1 92 ? 6.308 1.635 -13.046 1.00 92.12 92 GLY A N 1
ATOM 714 C CA . GLY A 1 92 ? 5.609 0.415 -12.685 1.00 92.12 92 GLY A CA 1
ATOM 715 C C . GLY A 1 92 ? 5.473 0.280 -11.179 1.00 92.12 92 GLY A C 1
ATOM 716 O O . GLY A 1 92 ? 6.068 1.017 -10.394 1.00 92.12 92 GLY A O 1
ATOM 717 N N . ASN A 1 93 ? 4.641 -0.665 -10.772 1.00 94.00 93 ASN A N 1
ATOM 718 C CA . ASN A 1 93 ? 4.285 -0.833 -9.371 1.00 94.00 93 ASN A CA 1
ATOM 719 C C . ASN A 1 93 ? 5.465 -1.361 -8.548 1.00 94.00 93 ASN A C 1
ATOM 721 O O . ASN A 1 93 ? 6.156 -2.288 -8.980 1.00 94.00 93 ASN A O 1
ATOM 725 N N . THR A 1 94 ? 5.666 -0.826 -7.347 1.00 94.50 94 THR A N 1
ATOM 726 C CA . THR A 1 94 ? 6.728 -1.255 -6.427 1.00 94.50 94 THR A CA 1
ATOM 727 C C . THR A 1 94 ? 6.176 -1.418 -5.011 1.00 94.50 94 THR A C 1
ATOM 729 O O . THR A 1 94 ? 5.295 -0.668 -4.590 1.00 94.50 94 THR A O 1
ATOM 732 N N . CYS A 1 95 ? 6.683 -2.422 -4.294 1.00 95.25 95 CYS A N 1
ATOM 733 C CA . CYS A 1 95 ? 6.375 -2.647 -2.886 1.00 95.25 95 CYS A CA 1
ATOM 734 C C . CYS A 1 95 ? 7.068 -1.598 -2.019 1.00 95.25 95 CYS A C 1
ATOM 736 O O . CYS A 1 95 ? 8.265 -1.360 -2.187 1.00 95.25 95 CYS A O 1
ATOM 738 N N . HIS A 1 96 ? 6.315 -0.991 -1.108 1.00 94.44 96 HIS A N 1
ATOM 739 C CA . HIS A 1 96 ? 6.833 -0.030 -0.142 1.00 94.44 96 HIS A CA 1
ATOM 740 C C . HIS A 1 96 ? 6.283 -0.308 1.254 1.00 94.44 96 HIS A C 1
ATOM 742 O O . HIS A 1 96 ? 5.124 -0.717 1.381 1.00 94.44 96 HIS A O 1
ATOM 748 N N . PRO A 1 97 ? 7.061 -0.026 2.311 1.00 93.19 97 PRO A N 1
ATOM 749 C CA . PRO A 1 97 ? 6.519 -0.006 3.657 1.00 93.19 97 PRO A CA 1
ATOM 750 C C . PRO A 1 97 ? 5.434 1.079 3.769 1.00 93.19 97 PRO A C 1
ATOM 752 O O . PRO A 1 97 ? 5.564 2.147 3.158 1.00 93.19 97 PRO A O 1
ATOM 755 N N . PRO A 1 98 ? 4.361 0.827 4.537 1.00 91.25 98 PRO A N 1
ATOM 756 C CA . PRO A 1 98 ? 3.344 1.835 4.789 1.00 91.25 98 PRO A CA 1
ATOM 757 C C . PRO A 1 98 ? 3.921 3.010 5.586 1.00 91.25 98 PRO A C 1
ATOM 759 O O . PRO A 1 98 ? 4.799 2.833 6.432 1.00 91.25 98 PRO A O 1
ATOM 762 N N . VAL A 1 99 ? 3.398 4.208 5.332 1.00 90.00 99 VAL A N 1
ATOM 763 C CA . VAL A 1 99 ? 3.694 5.417 6.111 1.00 90.00 99 VAL A CA 1
ATOM 764 C C . VAL A 1 99 ? 2.437 5.917 6.821 1.00 90.00 99 VAL A C 1
ATOM 766 O O . VAL A 1 99 ? 1.337 5.792 6.284 1.00 90.00 99 VAL A O 1
ATOM 769 N N . ASP A 1 100 ? 2.612 6.505 8.007 1.00 85.44 100 ASP A N 1
ATOM 770 C CA . ASP A 1 100 ? 1.509 7.005 8.846 1.00 85.44 100 ASP A CA 1
ATOM 771 C C . ASP A 1 100 ? 0.910 8.332 8.342 1.00 85.44 100 ASP A C 1
ATOM 773 O O . ASP A 1 100 ? -0.194 8.724 8.727 1.00 85.44 100 ASP A O 1
ATOM 777 N N . GLU A 1 101 ? 1.640 9.039 7.478 1.00 84.88 101 GLU A N 1
ATOM 778 C CA . GLU A 1 101 ? 1.255 10.342 6.940 1.00 84.88 101 GLU A CA 1
ATOM 779 C C . GLU A 1 101 ? 0.624 10.209 5.553 1.00 84.88 101 GLU A C 1
ATOM 781 O O . GLU A 1 101 ? 1.113 9.480 4.690 1.00 84.88 101 GLU A O 1
ATOM 786 N N . GLU A 1 102 ? -0.457 10.950 5.313 1.00 86.44 102 GLU A N 1
ATOM 787 C CA . GLU A 1 102 ? -1.096 10.989 4.001 1.00 86.44 102 GLU A CA 1
ATOM 788 C C . GLU A 1 102 ? -0.157 11.627 2.965 1.00 86.44 102 GLU A C 1
ATOM 790 O O . GLU A 1 102 ? 0.385 12.715 3.171 1.00 86.44 102 GLU A O 1
ATOM 795 N N . THR A 1 103 ? 0.022 10.960 1.823 1.00 90.00 103 THR A N 1
ATOM 796 C CA . THR A 1 103 ? 0.866 11.450 0.725 1.00 90.00 103 THR A CA 1
ATOM 797 C C . THR A 1 103 ? 0.109 11.450 -0.608 1.00 90.00 103 THR A C 1
ATOM 799 O O . THR A 1 103 ? -1.033 11.006 -0.706 1.00 90.00 103 THR A O 1
ATOM 802 N N . ASN A 1 104 ? 0.761 11.918 -1.678 1.00 90.31 104 ASN A N 1
ATOM 803 C CA . ASN A 1 104 ? 0.249 11.801 -3.050 1.00 90.31 104 ASN A CA 1
ATOM 804 C C . ASN A 1 104 ? 0.472 10.405 -3.684 1.00 90.31 104 ASN A C 1
ATOM 806 O O . ASN A 1 104 ? 0.181 10.205 -4.872 1.00 90.31 104 ASN A O 1
ATOM 810 N N . GLY A 1 105 ? 1.031 9.464 -2.918 1.00 90.81 105 GLY A N 1
ATOM 811 C CA . GLY A 1 105 ? 1.167 8.058 -3.265 1.00 90.81 105 GLY A CA 1
ATOM 812 C C . GLY A 1 105 ? -0.188 7.413 -3.530 1.00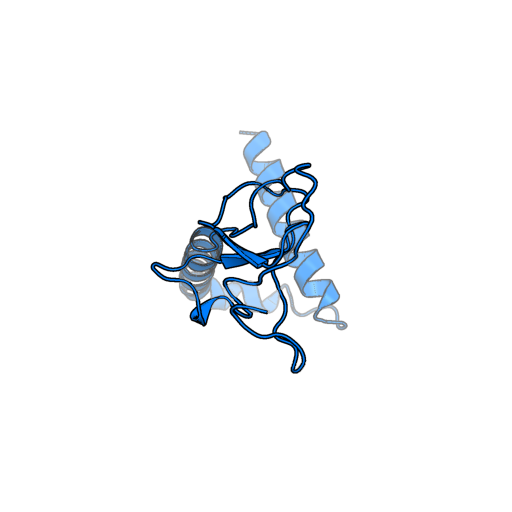 90.81 105 GLY A C 1
ATOM 813 O O . GLY A 1 105 ? -1.225 7.848 -3.038 1.00 90.81 105 GLY A O 1
ATOM 814 N N . SER A 1 106 ? -0.207 6.367 -4.351 1.00 92.88 106 SER A N 1
ATOM 815 C CA . SER A 1 106 ? -1.449 5.654 -4.660 1.00 92.88 106 SER A CA 1
ATOM 816 C C . SER A 1 106 ? -1.215 4.160 -4.559 1.00 92.88 106 SER A C 1
ATOM 818 O O . SER A 1 106 ? -0.294 3.642 -5.186 1.00 92.88 106 SER A O 1
ATOM 820 N N . ARG A 1 107 ? -2.057 3.478 -3.783 1.00 94.12 107 ARG A N 1
ATOM 821 C CA . ARG A 1 107 ? -2.056 2.019 -3.685 1.00 94.12 107 ARG A CA 1
ATOM 822 C C . ARG A 1 107 ? -2.671 1.415 -4.942 1.00 94.12 107 ARG A C 1
ATOM 824 O O . ARG A 1 107 ? -3.658 1.932 -5.468 1.00 94.12 107 ARG A O 1
ATOM 831 N N . VAL A 1 108 ? -2.085 0.326 -5.416 1.00 94.12 108 VAL A N 1
ATOM 832 C CA . VAL A 1 108 ? -2.587 -0.424 -6.564 1.00 94.12 108 VAL A CA 1
ATOM 833 C C . VAL A 1 108 ? -3.859 -1.160 -6.154 1.00 94.12 108 VAL A C 1
ATOM 835 O O . VAL A 1 108 ? -3.917 -1.811 -5.112 1.00 94.12 108 VAL A O 1
ATOM 838 N N . THR A 1 109 ? -4.895 -1.054 -6.981 1.00 91.38 109 THR A N 1
ATOM 839 C CA . THR A 1 109 ? -6.080 -1.908 -6.864 1.00 91.38 109 THR A CA 1
ATOM 840 C C . THR A 1 109 ? -5.888 -3.108 -7.789 1.00 91.38 109 THR A C 1
ATOM 842 O O . THR A 1 109 ? -5.448 -2.898 -8.916 1.00 91.38 109 THR A O 1
ATOM 845 N N . PRO A 1 110 ? -6.160 -4.353 -7.361 1.00 89.12 110 PRO A N 1
ATOM 846 C CA . PRO A 1 110 ? -5.958 -5.515 -8.222 1.00 89.12 110 PRO A CA 1
ATOM 847 C C . PRO A 1 110 ? -6.815 -5.419 -9.494 1.00 89.12 110 PRO A C 1
ATOM 849 O O . PRO A 1 110 ? -8.029 -5.229 -9.409 1.00 89.12 110 PRO A O 1
ATOM 852 N N . TYR A 1 111 ? -6.197 -5.567 -10.669 1.00 87.69 111 TYR A N 1
ATOM 853 C CA . TYR A 1 111 ? -6.884 -5.580 -11.965 1.00 87.69 111 TYR A CA 1
ATOM 854 C C . TYR A 1 111 ? -6.312 -6.680 -12.878 1.00 87.69 111 TYR A C 1
ATOM 856 O O . TYR A 1 111 ? -5.120 -6.983 -12.800 1.00 87.69 111 TYR A O 1
ATOM 864 N N . PRO A 1 112 ? -7.137 -7.293 -13.750 1.00 88.12 112 PRO A N 1
ATOM 865 C CA . PRO A 1 112 ? -6.772 -8.514 -14.481 1.00 88.12 112 PRO A CA 1
ATOM 866 C C . PRO A 1 112 ? -5.657 -8.338 -15.523 1.00 88.12 112 PRO A C 1
ATOM 868 O O . PRO A 1 112 ? -5.060 -9.322 -15.949 1.00 88.12 112 PRO A O 1
ATOM 871 N N . GLU A 1 113 ? -5.367 -7.108 -15.944 1.00 89.00 113 GLU A N 1
ATOM 872 C CA . GLU A 1 113 ? -4.299 -6.818 -16.911 1.00 89.00 113 GLU A CA 1
ATOM 873 C C . GLU A 1 113 ? -2.922 -6.641 -16.253 1.00 89.00 113 GLU A C 1
ATOM 875 O O . GLU A 1 113 ? -1.911 -6.593 -16.952 1.00 89.00 113 GLU A O 1
ATOM 880 N N . CYS A 1 114 ? -2.849 -6.569 -14.920 1.00 91.56 114 CYS A N 1
ATOM 881 C CA . CYS A 1 114 ? -1.577 -6.407 -14.233 1.00 91.56 114 CYS A CA 1
ATOM 882 C C . CYS A 1 114 ? -0.750 -7.698 -14.290 1.00 91.56 114 CYS A C 1
ATOM 884 O O . CYS A 1 114 ? -1.225 -8.773 -13.919 1.00 91.56 114 CYS A O 1
ATOM 886 N N . ARG A 1 115 ? 0.514 -7.585 -14.713 1.00 92.88 115 ARG A N 1
ATOM 887 C CA . ARG A 1 115 ? 1.494 -8.679 -14.704 1.00 92.88 115 ARG A CA 1
ATOM 888 C C . ARG A 1 115 ? 2.809 -8.224 -14.093 1.00 92.88 115 ARG A C 1
ATOM 890 O O . ARG A 1 115 ? 3.268 -7.116 -14.371 1.00 92.88 115 ARG A O 1
ATOM 897 N N . ILE A 1 116 ? 3.409 -9.090 -13.279 1.00 93.38 116 ILE A N 1
ATOM 898 C CA . ILE A 1 116 ? 4.728 -8.872 -12.678 1.00 93.38 116 ILE A CA 1
ATOM 899 C C . ILE A 1 116 ? 5.803 -9.172 -13.729 1.00 93.38 116 ILE A C 1
ATOM 901 O O . ILE A 1 116 ? 5.755 -10.215 -14.376 1.00 93.38 116 ILE A O 1
ATOM 905 N N . GLY A 1 117 ? 6.779 -8.274 -13.877 1.00 86.00 117 GLY A N 1
ATOM 906 C CA . GLY A 1 117 ? 7.897 -8.419 -14.819 1.00 86.00 117 GLY A CA 1
ATOM 907 C C . GLY A 1 117 ? 7.705 -7.771 -16.200 1.00 86.00 117 GLY A C 1
ATOM 908 O O . GLY A 1 117 ? 8.682 -7.715 -16.940 1.00 86.00 117 GLY A O 1
ATOM 909 N N . SER A 1 118 ? 6.521 -7.196 -16.472 1.00 60.12 118 SER A N 1
ATOM 910 C CA . SER A 1 118 ? 6.002 -6.730 -17.782 1.00 60.12 118 SER A CA 1
ATOM 911 C C . SER A 1 118 ? 5.392 -7.841 -18.638 1.00 60.12 118 SER A C 1
ATOM 913 O O . SER A 1 118 ? 6.161 -8.708 -19.106 1.00 60.12 118 SER A O 1
#

Sequence (118 aa):
MRTFMIIKKTTDLIVCILLSFIAKVGNVCERFLKTYKMKVAFVILLMVVVITVVQANYCPQKSNVACFQTINKCCQDSDCKDGELCCFELCGNTCHPPVDEETNGSRVTPYPECRIGS

Secondary structure (DSSP, 8-state):
-HHHHHHHHHHHHHHHHHHHHH----S-HHHHTTT-HHHHHHHHHHHHHHHHT----BPPPPP----S----S-SSGGGSSTT-EEE--TTS-EEE--BSS--S--BPPP-TT--TT-